Protein AF-F4ZSJ6-F1 (afdb_monomer_lite)

Struct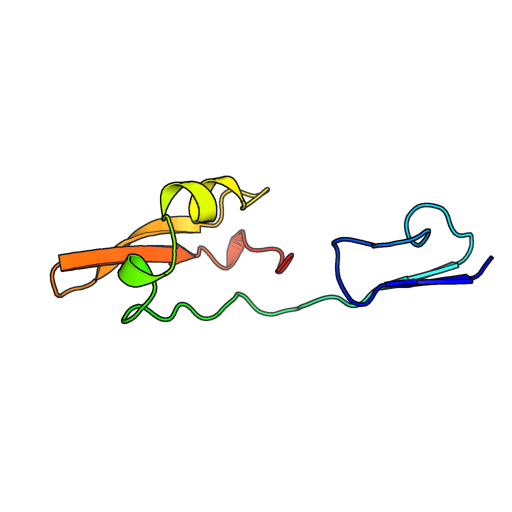ure (mmCIF, N/CA/C/O backbone):
data_AF-F4ZSJ6-F1
#
_entry.id   AF-F4ZSJ6-F1
#
loop_
_atom_site.group_PDB
_atom_site.id
_atom_site.type_symbol
_atom_site.label_atom_id
_atom_site.label_alt_id
_atom_site.label_comp_id
_atom_site.label_asym_id
_atom_site.label_entity_id
_atom_site.label_seq_id
_atom_site.pdbx_PDB_ins_code
_atom_site.Cartn_x
_atom_site.Cartn_y
_atom_site.Cartn_z
_atom_site.occupancy
_atom_site.B_iso_or_equiv
_atom_site.auth_seq_id
_atom_site.auth_comp_id
_atom_site.auth_asym_id
_atom_site.auth_atom_id
_atom_site.pdbx_PDB_model_num
ATOM 1 N N . ARG A 1 1 ? 15.710 1.023 -23.343 1.00 90.75 1 ARG A N 1
ATOM 2 C CA . ARG A 1 1 ? 15.341 -0.175 -22.559 1.00 90.75 1 ARG A CA 1
ATOM 3 C C . ARG A 1 1 ? 13.892 -0.037 -22.125 1.00 90.75 1 ARG A C 1
ATOM 5 O O . ARG A 1 1 ? 13.488 1.059 -21.759 1.00 90.75 1 ARG A O 1
ATOM 12 N N . ILE A 1 2 ? 13.130 -1.127 -22.207 1.00 96.50 2 ILE A N 1
ATOM 13 C CA . ILE A 1 2 ? 11.735 -1.186 -21.761 1.00 96.50 2 ILE A CA 1
ATOM 14 C C . ILE A 1 2 ? 11.693 -2.081 -20.526 1.00 96.50 2 ILE A C 1
ATOM 16 O O . ILE A 1 2 ? 12.228 -3.188 -20.576 1.00 96.50 2 ILE A O 1
ATOM 20 N N . SER A 1 3 ? 11.076 -1.606 -19.446 1.00 97.75 3 SER A N 1
ATOM 21 C CA . SER A 1 3 ? 10.900 -2.379 -18.210 1.00 97.75 3 SER A CA 1
ATOM 22 C C . SER A 1 3 ? 9.456 -2.323 -17.732 1.00 97.75 3 SER A C 1
ATOM 24 O O . SER A 1 3 ? 8.709 -1.406 -18.076 1.00 97.75 3 SER A O 1
ATOM 26 N N . MET A 1 4 ? 9.072 -3.299 -16.909 1.00 98.06 4 MET A N 1
ATOM 27 C CA . MET A 1 4 ? 7.718 -3.433 -16.381 1.00 98.06 4 MET A CA 1
ATOM 28 C C . MET A 1 4 ? 7.741 -3.727 -14.880 1.00 98.06 4 MET A C 1
ATOM 30 O O . MET A 1 4 ? 8.574 -4.505 -14.418 1.00 98.06 4 MET A O 1
ATOM 34 N N . ALA A 1 5 ? 6.831 -3.097 -14.137 1.00 98.06 5 ALA A N 1
ATOM 35 C CA . ALA A 1 5 ? 6.565 -3.379 -12.731 1.00 98.06 5 ALA A CA 1
ATOM 36 C C . ALA A 1 5 ? 5.057 -3.483 -12.513 1.00 98.06 5 ALA A C 1
ATOM 38 O O . ALA A 1 5 ? 4.266 -2.708 -13.055 1.00 98.06 5 ALA A O 1
ATOM 39 N N . CYS A 1 6 ? 4.662 -4.447 -11.690 1.00 97.88 6 CYS A N 1
ATOM 40 C CA . CYS A 1 6 ? 3.262 -4.733 -11.404 1.00 97.88 6 CYS A CA 1
ATOM 41 C C . CYS A 1 6 ? 2.616 -3.743 -10.419 1.00 97.88 6 CYS A C 1
ATOM 43 O O . CYS A 1 6 ? 1.395 -3.627 -10.419 1.00 97.88 6 CYS A O 1
ATOM 45 N N . CYS A 1 7 ? 3.403 -3.023 -9.615 1.00 97.31 7 CYS A N 1
ATOM 46 C CA . CYS A 1 7 ? 2.929 -2.005 -8.674 1.00 97.31 7 CYS A CA 1
ATOM 47 C C . CYS A 1 7 ? 3.981 -0.905 -8.445 1.00 97.31 7 CYS A C 1
ATOM 49 O O . CYS A 1 7 ? 5.098 -0.961 -8.972 1.00 97.31 7 CYS A O 1
ATOM 51 N N . LEU A 1 8 ? 3.638 0.085 -7.616 1.00 96.75 8 LEU A N 1
ATOM 52 C CA . LEU A 1 8 ? 4.453 1.276 -7.359 1.00 96.75 8 LEU A CA 1
ATOM 53 C C . LEU A 1 8 ? 5.714 1.021 -6.523 1.00 96.75 8 LEU A C 1
ATOM 55 O O . LEU A 1 8 ? 6.556 1.907 -6.428 1.00 96.75 8 LEU A O 1
ATOM 59 N N . ASN A 1 9 ? 5.901 -0.189 -5.990 1.00 97.44 9 ASN A N 1
ATOM 60 C CA . ASN A 1 9 ? 7.195 -0.585 -5.424 1.00 97.44 9 ASN A CA 1
ATOM 61 C C . ASN A 1 9 ? 8.289 -0.657 -6.501 1.00 97.44 9 ASN A C 1
ATOM 63 O O . ASN A 1 9 ? 9.470 -0.687 -6.167 1.00 97.44 9 ASN A O 1
ATOM 67 N N . MET A 1 10 ? 7.905 -0.676 -7.788 1.00 96.75 10 MET A N 1
ATOM 68 C CA . MET A 1 10 ? 8.807 -0.536 -8.935 1.00 96.75 10 MET A CA 1
ATOM 69 C C . MET A 1 10 ? 10.011 -1.494 -8.905 1.00 96.75 10 MET A C 1
ATOM 71 O O . MET A 1 10 ? 11.096 -1.135 -9.365 1.00 96.75 10 MET A O 1
ATOM 75 N N . CYS A 1 11 ? 9.831 -2.713 -8.382 1.00 97.50 11 CYS A N 1
ATOM 76 C CA . CYS A 1 11 ? 10.897 -3.707 -8.271 1.00 97.50 11 CYS A CA 1
ATOM 77 C C . CYS A 1 11 ? 11.558 -3.952 -9.638 1.00 97.50 11 CYS A C 1
ATOM 79 O O . CYS A 1 11 ? 10.918 -4.454 -10.561 1.00 97.50 11 CYS A O 1
ATOM 81 N N . GLY A 1 12 ? 12.839 -3.596 -9.766 1.00 96.38 12 GLY A N 1
ATOM 82 C CA . GLY A 1 12 ? 13.586 -3.647 -11.024 1.00 96.38 12 GLY A CA 1
ATOM 83 C C . GLY A 1 12 ? 14.019 -2.257 -11.497 1.00 96.38 12 GLY A C 1
ATOM 84 O O . GLY A 1 12 ? 14.438 -1.424 -10.699 1.00 96.38 12 GLY A O 1
ATOM 85 N N . ALA A 1 13 ? 13.948 -2.017 -12.809 1.00 97.06 13 ALA A N 1
ATOM 86 C CA . ALA A 1 13 ? 14.520 -0.832 -13.461 1.00 97.06 13 ALA A CA 1
ATOM 87 C C . ALA A 1 13 ? 13.470 0.125 -14.062 1.00 97.06 13 ALA A C 1
ATOM 89 O O . ALA A 1 13 ? 13.799 0.956 -14.907 1.00 97.06 13 ALA A O 1
ATOM 90 N N . VAL A 1 14 ? 12.195 0.014 -13.670 1.00 97.62 14 VAL A N 1
ATOM 91 C CA . VAL A 1 14 ? 11.100 0.840 -14.226 1.00 97.62 14 VAL A CA 1
ATOM 92 C C . VAL A 1 14 ? 11.356 2.333 -14.039 1.00 97.62 14 VAL A C 1
ATOM 94 O O . VAL A 1 14 ? 11.160 3.102 -14.970 1.00 97.62 14 VAL A O 1
ATOM 97 N N . HIS A 1 15 ? 11.884 2.738 -12.887 1.00 97.12 15 HIS A N 1
ATOM 98 C CA . HIS A 1 15 ? 12.175 4.139 -12.577 1.00 97.12 15 HIS A CA 1
ATOM 99 C C . HIS A 1 15 ? 13.348 4.741 -13.382 1.00 97.12 15 HIS A C 1
ATOM 101 O O . HIS A 1 15 ? 13.546 5.951 -13.338 1.00 97.12 15 HIS A O 1
ATOM 107 N N . CYS A 1 16 ? 14.133 3.929 -14.102 1.00 97.12 16 CYS A N 1
ATOM 108 C CA . CYS A 1 16 ? 15.315 4.363 -14.861 1.00 97.12 16 CYS A CA 1
ATOM 109 C C . CYS A 1 16 ? 15.367 3.797 -16.295 1.00 97.12 16 CYS A C 1
ATOM 111 O O . CYS A 1 16 ? 16.432 3.733 -16.909 1.00 97.12 16 CYS A O 1
ATOM 113 N N . SER A 1 17 ? 14.222 3.363 -16.829 1.00 97.25 17 SER A N 1
ATOM 114 C CA . SER A 1 17 ? 14.099 2.866 -18.205 1.00 97.25 17 SER A CA 1
ATOM 115 C C . SER A 1 17 ? 13.622 3.961 -19.152 1.00 97.25 17 SER A C 1
ATOM 117 O O . SER A 1 17 ? 12.807 4.790 -18.766 1.00 97.25 17 SER A O 1
ATOM 119 N N . ASP A 1 18 ? 14.065 3.918 -20.411 1.00 98.31 18 ASP A N 1
ATOM 120 C CA . ASP A 1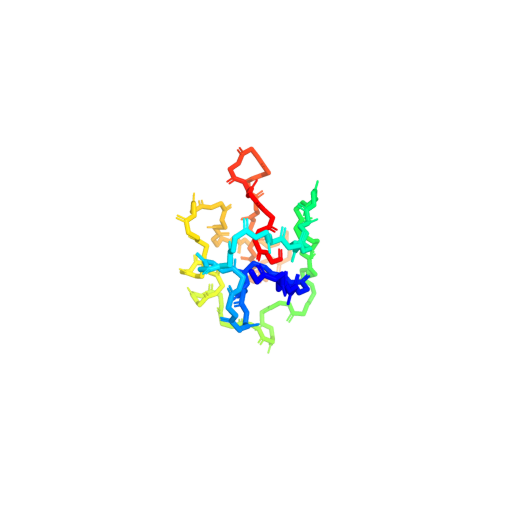 18 ? 13.604 4.857 -21.447 1.00 98.31 18 ASP A CA 1
ATOM 121 C C . ASP A 1 18 ? 12.081 4.785 -21.653 1.00 98.31 18 ASP A C 1
ATOM 123 O O . ASP A 1 18 ? 11.439 5.794 -21.932 1.00 98.31 18 ASP A O 1
ATOM 127 N N . ILE A 1 19 ? 11.496 3.587 -21.507 1.00 96.69 19 ILE A N 1
ATOM 128 C CA . ILE A 1 19 ? 10.044 3.370 -21.497 1.00 96.69 19 ILE A CA 1
ATOM 129 C C . ILE A 1 19 ? 9.689 2.452 -20.324 1.00 96.69 19 ILE A C 1
ATOM 131 O O . ILE A 1 19 ? 10.298 1.394 -20.137 1.00 96.69 19 ILE A O 1
ATOM 135 N N . ALA A 1 20 ? 8.677 2.847 -19.553 1.00 97.62 20 ALA A N 1
ATOM 136 C CA . ALA A 1 20 ? 8.248 2.159 -18.344 1.00 97.62 20 ALA A CA 1
ATOM 137 C C . ALA A 1 20 ? 6.766 1.769 -18.412 1.00 97.62 20 ALA A C 1
ATOM 139 O O . ALA A 1 20 ? 5.908 2.594 -18.721 1.00 97.62 20 ALA A O 1
ATOM 140 N N . LEU A 1 21 ? 6.473 0.509 -18.088 1.00 97.94 21 LEU A N 1
ATOM 141 C CA . LEU A 1 21 ? 5.115 0.003 -17.892 1.00 97.94 21 LEU A CA 1
ATOM 142 C C . LEU A 1 21 ? 4.879 -0.211 -16.396 1.00 97.94 21 LEU A C 1
ATOM 144 O O . LEU A 1 21 ? 5.609 -0.968 -15.754 1.00 97.94 21 LEU A O 1
ATOM 148 N N . LEU A 1 22 ? 3.863 0.448 -15.842 1.00 97.81 22 LEU A N 1
ATOM 149 C CA . LEU A 1 22 ? 3.583 0.438 -14.409 1.00 97.81 22 LEU A CA 1
ATOM 150 C C . LEU A 1 22 ? 2.116 0.101 -14.138 1.00 97.81 22 LEU A C 1
ATOM 152 O O . LEU A 1 22 ? 1.216 0.774 -14.642 1.00 97.81 22 LEU A O 1
ATOM 156 N N . GLY A 1 23 ? 1.882 -0.913 -13.305 1.00 97.44 23 GLY A N 1
ATOM 157 C C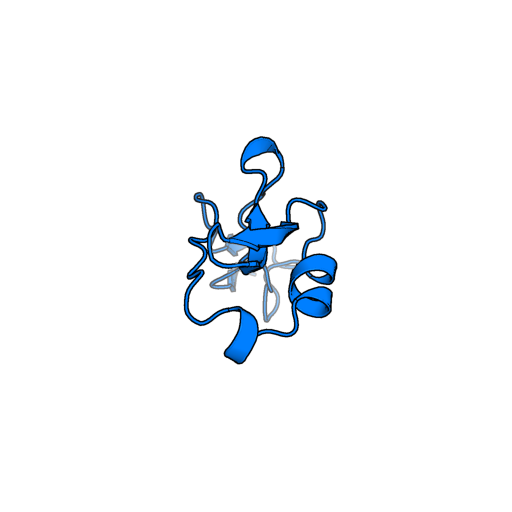A . GLY A 1 23 ? 0.563 -1.180 -12.734 1.00 97.44 23 GLY A CA 1
ATOM 158 C C . GLY A 1 23 ? 0.184 -0.130 -11.686 1.00 97.44 23 GLY A C 1
ATOM 159 O O . GLY A 1 23 ? 0.984 0.193 -10.807 1.00 97.44 23 GLY A O 1
ATOM 160 N N . TYR A 1 24 ? -1.035 0.407 -11.783 1.00 97.50 24 TYR A N 1
ATOM 161 C CA . TYR A 1 24 ? -1.514 1.503 -10.936 1.00 97.50 24 TYR A CA 1
ATOM 162 C C . TYR A 1 24 ? -2.952 1.252 -10.459 1.00 97.50 24 TYR A C 1
ATOM 164 O O . TYR A 1 24 ? -3.845 0.978 -11.270 1.00 97.50 24 TYR A O 1
ATOM 172 N N . HIS A 1 25 ? -3.190 1.357 -9.149 1.00 98.00 25 HIS A N 1
ATOM 173 C CA . HIS A 1 25 ? -4.529 1.245 -8.564 1.00 98.00 25 HIS A CA 1
ATOM 174 C C . HIS A 1 25 ? -5.289 2.576 -8.683 1.00 98.00 25 HIS A C 1
ATOM 176 O O . HIS A 1 25 ? -4.698 3.643 -8.793 1.00 98.00 25 HIS A O 1
ATOM 182 N N . ARG A 1 26 ? -6.626 2.528 -8.700 1.00 97.19 26 ARG A N 1
ATOM 183 C CA . ARG A 1 26 ? -7.486 3.724 -8.868 1.00 97.19 26 ARG A CA 1
ATOM 184 C C . ARG A 1 26 ? -8.628 3.807 -7.854 1.00 97.19 26 ARG A C 1
ATOM 186 O O . ARG A 1 26 ? -9.605 4.512 -8.084 1.00 97.19 26 ARG A O 1
ATOM 193 N N . LYS A 1 27 ? -8.559 3.008 -6.791 1.00 95.38 27 LYS A N 1
ATOM 194 C CA . LYS A 1 27 ? -9.578 2.938 -5.742 1.00 95.38 27 LYS A CA 1
ATOM 195 C C . LYS A 1 27 ? -8.882 2.858 -4.384 1.00 95.38 27 LYS A C 1
ATOM 197 O O . LYS A 1 27 ? -7.856 2.180 -4.313 1.00 95.38 27 LYS A O 1
ATOM 202 N N . PRO A 1 28 ? -9.411 3.524 -3.342 1.00 96.00 28 PRO A N 1
ATOM 203 C CA . PRO A 1 28 ? -8.927 3.350 -1.979 1.00 96.00 28 PRO A CA 1
ATOM 204 C C . PRO A 1 28 ? -9.021 1.881 -1.542 1.00 96.00 28 PRO A C 1
ATOM 206 O O . PRO A 1 28 ? -9.898 1.157 -2.031 1.00 96.00 28 PRO A O 1
ATOM 209 N N . PRO A 1 29 ? -8.154 1.434 -0.621 1.00 95.44 29 PRO A N 1
ATOM 210 C CA . PRO A 1 29 ? -8.254 0.096 -0.065 1.00 95.44 29 PRO A CA 1
ATOM 211 C C . PRO A 1 29 ? -9.508 -0.024 0.807 1.00 95.44 29 PRO A C 1
ATOM 213 O O . PRO A 1 29 ? -9.931 0.923 1.472 1.00 95.44 29 PRO A O 1
ATOM 216 N N . ILE A 1 30 ? -10.103 -1.213 0.801 1.00 94.50 30 ILE A N 1
ATOM 217 C CA . ILE A 1 30 ? -11.274 -1.537 1.617 1.00 94.50 30 ILE A CA 1
ATOM 218 C C . ILE A 1 30 ? -10.767 -2.005 2.981 1.00 94.50 30 ILE A C 1
ATOM 220 O O . ILE A 1 30 ? -9.936 -2.909 3.053 1.00 94.50 30 ILE A O 1
ATOM 224 N N . VAL A 1 31 ? -11.243 -1.378 4.057 1.00 92.44 31 VAL A N 1
ATOM 225 C CA . VAL A 1 3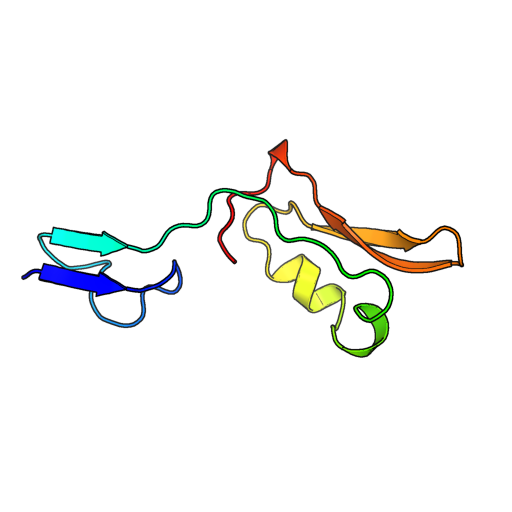1 ? -10.830 -1.721 5.422 1.00 92.44 31 VAL A CA 1
ATOM 226 C C . VAL A 1 31 ? -11.703 -2.853 5.947 1.00 92.44 31 VAL A C 1
ATOM 228 O O . VAL A 1 31 ? -12.917 -2.705 6.059 1.00 92.44 31 VAL A O 1
ATOM 231 N N . ASP A 1 32 ? -11.073 -3.966 6.311 1.00 93.50 32 ASP A N 1
ATOM 232 C CA . ASP A 1 32 ? -11.731 -5.025 7.068 1.00 93.50 32 ASP A CA 1
ATOM 233 C C . ASP A 1 32 ? -11.629 -4.726 8.571 1.00 93.50 32 ASP A C 1
ATOM 235 O O . ASP A 1 32 ? -10.606 -4.960 9.224 1.00 93.50 32 ASP A O 1
ATOM 239 N N . HIS A 1 33 ? -12.696 -4.145 9.116 1.00 91.94 33 HIS A N 1
ATOM 240 C CA . HIS A 1 33 ? -12.750 -3.702 10.506 1.00 91.94 33 HIS A CA 1
ATOM 241 C C . HIS A 1 33 ? -12.781 -4.857 11.522 1.00 91.94 33 HIS A C 1
ATOM 243 O O . HIS A 1 33 ? -12.536 -4.610 12.705 1.00 91.94 33 HIS A O 1
ATOM 249 N N . GLU A 1 34 ? -13.066 -6.094 11.101 1.00 89.81 34 GLU A N 1
ATOM 250 C CA . GLU A 1 34 ? -13.187 -7.232 12.019 1.00 89.81 34 GLU A CA 1
ATOM 251 C C . GLU A 1 34 ? -11.826 -7.817 12.408 1.00 89.81 34 GLU A C 1
ATOM 253 O O . GLU A 1 34 ? -11.642 -8.254 13.549 1.00 89.81 34 GLU A O 1
ATOM 258 N N . VAL A 1 35 ? -10.866 -7.795 11.478 1.00 91.62 35 VAL A N 1
ATOM 259 C CA . VAL A 1 35 ? -9.569 -8.485 11.620 1.00 91.62 35 VAL A CA 1
ATOM 260 C C . VAL A 1 35 ? -8.372 -7.549 11.751 1.00 91.62 35 VAL A C 1
ATOM 262 O O . VAL A 1 35 ? -7.313 -7.990 12.197 1.00 91.62 35 VAL A O 1
ATOM 265 N N . ILE A 1 36 ? -8.512 -6.265 11.410 1.00 92.62 36 ILE A N 1
ATOM 266 C CA . ILE A 1 36 ? -7.372 -5.339 11.350 1.00 92.62 36 ILE A CA 1
ATOM 267 C C . ILE A 1 36 ? -6.616 -5.191 12.678 1.00 92.62 36 ILE A C 1
ATOM 269 O O . ILE A 1 36 ? -5.393 -5.136 12.661 1.00 92.62 36 ILE A O 1
ATOM 273 N N . ASP A 1 37 ? -7.303 -5.190 13.823 1.00 90.19 37 ASP A N 1
ATOM 274 C CA . ASP A 1 37 ? -6.652 -5.078 15.142 1.00 90.19 37 ASP A CA 1
ATOM 275 C C . ASP A 1 37 ? -5.866 -6.348 15.516 1.00 90.19 37 ASP A C 1
ATOM 277 O O . ASP A 1 37 ? -4.906 -6.291 16.277 1.00 90.19 37 ASP A O 1
ATOM 281 N N . ASN A 1 38 ? -6.250 -7.501 14.954 1.00 92.00 38 ASN A N 1
ATOM 282 C CA . ASN A 1 38 ? -5.606 -8.785 15.233 1.00 92.00 38 ASN A CA 1
ATOM 283 C C . ASN A 1 38 ? -4.380 -9.042 14.344 1.00 92.00 38 ASN A C 1
ATOM 285 O O . ASN A 1 38 ? -3.483 -9.777 14.748 1.00 92.00 38 ASN A O 1
ATOM 289 N N . ILE A 1 39 ? -4.361 -8.491 13.124 1.00 94.62 39 ILE A N 1
ATOM 290 C CA . ILE A 1 39 ? -3.346 -8.808 12.102 1.00 94.62 39 ILE A CA 1
ATOM 291 C C . ILE A 1 39 ? -2.386 -7.636 11.867 1.00 94.62 39 ILE A C 1
ATOM 293 O O . ILE A 1 39 ? -1.242 -7.845 11.466 1.00 94.62 39 ILE A O 1
ATOM 297 N N . CYS A 1 40 ? -2.826 -6.400 12.101 1.00 94.12 40 CYS A N 1
ATOM 298 C CA . CYS A 1 40 ? -2.055 -5.215 11.758 1.00 94.12 40 CYS A CA 1
ATOM 299 C C . CYS A 1 40 ? -1.676 -4.409 12.999 1.00 94.12 40 CYS A C 1
ATOM 301 O O . CYS A 1 40 ? -2.515 -4.008 13.803 1.00 94.12 40 CYS A O 1
ATOM 303 N N . GLU A 1 41 ? -0.402 -4.040 13.087 1.00 95.19 41 GLU A N 1
ATOM 304 C CA . GLU A 1 41 ? 0.024 -2.987 13.999 1.00 95.19 41 GLU A CA 1
ATOM 305 C C . GLU A 1 41 ? -0.434 -1.632 13.443 1.00 95.19 41 GLU A C 1
ATOM 307 O O . GLU A 1 41 ? 0.163 -1.082 12.515 1.00 95.19 41 GLU A O 1
ATOM 312 N N . ILE A 1 42 ? -1.511 -1.077 14.008 1.00 93.31 42 ILE A N 1
ATOM 313 C CA . ILE A 1 42 ? -2.113 0.190 13.551 1.00 93.31 42 ILE A CA 1
ATOM 314 C C . ILE A 1 42 ? -1.084 1.328 13.380 1.00 93.31 42 ILE A C 1
ATOM 316 O O . ILE A 1 42 ? -1.164 2.032 1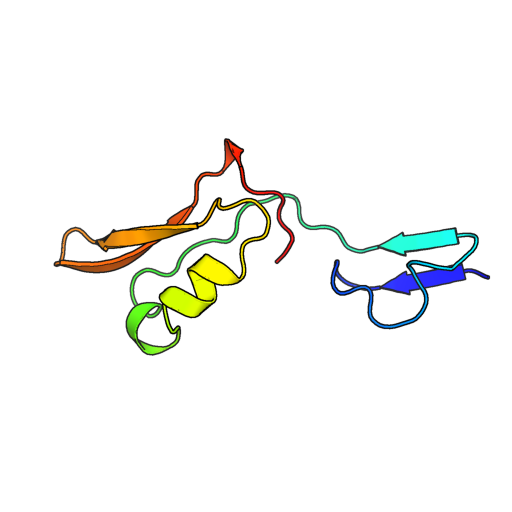2.371 1.00 93.31 42 ILE A O 1
ATOM 320 N N . PRO A 1 43 ? -0.095 1.526 14.278 1.00 95.50 43 PRO A N 1
ATOM 321 C CA . PRO A 1 43 ? 0.927 2.553 14.078 1.00 95.50 43 PRO A CA 1
ATOM 322 C C . PRO A 1 43 ? 1.752 2.366 12.797 1.00 95.50 43 PRO A C 1
ATOM 324 O O . PRO A 1 43 ? 2.084 3.362 12.156 1.00 95.50 43 PRO A O 1
ATOM 327 N N . LEU A 1 44 ? 2.039 1.120 12.399 1.00 96.50 44 LEU A N 1
ATOM 328 C CA . LEU A 1 44 ? 2.746 0.820 11.150 1.00 96.50 44 LEU A CA 1
ATOM 329 C C . LEU A 1 44 ? 1.868 1.108 9.932 1.00 96.50 44 LEU A C 1
ATOM 331 O O . LEU A 1 44 ? 2.330 1.708 8.966 1.00 96.50 44 LEU A O 1
ATOM 335 N N . ALA A 1 45 ? 0.584 0.747 9.990 1.00 95.19 45 ALA A N 1
ATOM 336 C CA . ALA A 1 45 ? -0.350 1.051 8.908 1.00 95.19 45 ALA A CA 1
ATOM 337 C C . ALA A 1 45 ? -0.518 2.569 8.701 1.00 95.19 45 ALA A C 1
ATOM 339 O O . ALA A 1 45 ? -0.583 3.041 7.568 1.00 95.19 45 ALA A O 1
ATOM 340 N N . VAL A 1 46 ? -0.550 3.349 9.787 1.00 95.69 46 VAL A N 1
ATOM 341 C CA . VAL A 1 46 ? -0.641 4.817 9.720 1.00 95.69 46 VAL A CA 1
ATOM 342 C C . VAL A 1 46 ? 0.644 5.431 9.153 1.00 95.69 46 VAL A C 1
ATOM 344 O O . VAL A 1 46 ? 0.562 6.296 8.280 1.00 95.69 46 VAL A O 1
ATOM 347 N N . SER A 1 47 ? 1.822 4.988 9.611 1.00 97.00 47 SER A N 1
ATOM 348 C CA . SER A 1 47 ? 3.115 5.540 9.173 1.00 97.00 47 SER A CA 1
ATOM 349 C C . SER A 1 47 ? 3.508 5.136 7.750 1.00 97.00 47 SER A C 1
ATOM 351 O O . SER A 1 47 ? 4.259 5.862 7.101 1.00 97.00 47 SER A O 1
ATOM 353 N N . ALA A 1 48 ? 2.960 4.035 7.230 1.00 97.31 48 ALA A N 1
ATOM 354 C CA . ALA A 1 48 ? 3.168 3.609 5.849 1.00 97.31 48 ALA A CA 1
ATOM 355 C C . ALA A 1 48 ? 2.542 4.562 4.812 1.00 97.31 48 ALA A C 1
ATOM 357 O O . ALA A 1 48 ? 2.910 4.513 3.639 1.00 97.31 48 ALA A O 1
ATOM 358 N N . CYS A 1 49 ? 1.592 5.422 5.203 1.00 97.25 49 CYS A N 1
ATOM 359 C CA . CYS A 1 49 ? 0.903 6.302 4.265 1.00 97.25 49 CYS A CA 1
ATOM 360 C C . CYS A 1 49 ? 1.727 7.569 3.952 1.00 97.25 49 CYS A C 1
ATOM 362 O O . CYS A 1 49 ? 1.804 8.463 4.798 1.00 97.25 49 CYS A O 1
ATOM 364 N N . PRO A 1 50 ? 2.243 7.746 2.720 1.00 97.44 50 PRO A N 1
ATOM 365 C CA . PRO A 1 50 ? 3.095 8.892 2.375 1.00 97.44 50 PRO A CA 1
ATOM 366 C C . PRO A 1 50 ? 2.350 10.236 2.367 1.00 97.44 50 PRO A C 1
ATOM 368 O O . PRO A 1 50 ? 2.961 11.293 2.474 1.00 97.44 50 PRO A O 1
ATOM 371 N N . VAL A 1 51 ? 1.022 10.202 2.237 1.00 97.19 51 VAL A N 1
ATOM 372 C CA . VAL A 1 51 ? 0.136 11.377 2.133 1.00 97.19 51 VAL A CA 1
ATOM 373 C C . VAL A 1 51 ? -0.722 11.588 3.387 1.00 97.19 51 VAL A C 1
ATOM 375 O O . VAL A 1 51 ? -1.586 12.466 3.416 1.00 97.19 51 VAL A O 1
ATOM 378 N N . GLY A 1 52 ? -0.517 10.775 4.433 1.00 95.75 52 GLY A N 1
ATOM 379 C CA . GLY A 1 52 ? -1.261 10.887 5.693 1.00 95.75 52 GLY A CA 1
ATOM 380 C C . GLY A 1 52 ? -2.780 10.740 5.530 1.00 95.75 52 GLY A C 1
ATOM 381 O O . GLY A 1 52 ? -3.551 11.443 6.188 1.00 95.75 52 GLY A O 1
ATOM 382 N N . ALA A 1 53 ? -3.225 9.877 4.612 1.00 97.25 53 ALA A N 1
ATOM 383 C CA . ALA A 1 53 ? -4.642 9.588 4.386 1.00 97.25 53 ALA A CA 1
ATOM 384 C C . ALA A 1 53 ? -5.235 8.644 5.446 1.00 97.25 53 ALA A C 1
ATOM 386 O O . ALA A 1 53 ? -6.449 8.649 5.644 1.00 97.25 53 ALA A O 1
ATOM 387 N N . ILE A 1 54 ? -4.393 7.855 6.122 1.00 96.75 54 ILE A N 1
ATOM 388 C CA . ILE A 1 54 ? -4.790 6.872 7.137 1.00 96.75 54 ILE A CA 1
ATOM 389 C C . ILE A 1 54 ? -4.724 7.522 8.521 1.00 96.75 54 ILE A C 1
ATOM 391 O O . ILE A 1 54 ? -3.773 8.228 8.852 1.00 96.75 54 ILE A O 1
ATOM 395 N N . SER A 1 55 ? -5.747 7.310 9.342 1.00 94.62 55 SER A N 1
ATOM 396 C CA . SER A 1 55 ? -5.791 7.790 10.725 1.00 94.62 55 SER A CA 1
ATOM 397 C C . SER A 1 55 ? -6.370 6.718 11.650 1.00 94.62 55 SER A C 1
ATOM 399 O O . SER A 1 55 ? -7.261 5.980 11.226 1.00 94.62 55 SER A O 1
ATOM 401 N N . PRO A 1 56 ? -5.904 6.623 12.907 1.00 94.06 56 PRO A N 1
ATOM 402 C CA . PRO A 1 56 ? -6.472 5.694 13.875 1.00 94.06 56 PRO A CA 1
ATOM 403 C C . PRO A 1 56 ? -7.923 6.076 14.196 1.00 94.06 56 PRO A C 1
ATOM 405 O O . PRO A 1 56 ? -8.261 7.254 14.323 1.00 94.06 56 PRO A O 1
ATOM 408 N N . ALA A 1 57 ? -8.777 5.068 14.332 1.00 92.88 57 ALA A N 1
ATOM 409 C CA . ALA A 1 57 ? -10.196 5.200 14.630 1.00 92.88 57 ALA A CA 1
ATOM 410 C C . ALA A 1 57 ? -10.656 4.066 15.562 1.00 92.88 57 ALA A C 1
ATOM 412 O O . ALA A 1 57 ? -9.885 3.169 15.915 1.00 92.88 57 ALA A O 1
ATOM 413 N N . LYS A 1 58 ? -11.922 4.110 15.975 1.00 90.75 58 LYS A N 1
ATOM 414 C CA . LYS A 1 58 ? -12.587 3.011 16.679 1.00 90.75 58 LYS A CA 1
ATOM 415 C C . LYS A 1 58 ? -13.911 2.703 15.990 1.00 90.75 58 LYS A C 1
ATOM 417 O O . LYS A 1 58 ? -14.581 3.634 15.545 1.00 90.75 58 LYS A O 1
ATOM 422 N N . THR A 1 59 ? -14.255 1.425 15.901 1.00 86.25 59 THR A N 1
ATOM 423 C CA . THR A 1 59 ? -15.576 0.970 15.444 1.00 86.25 59 THR A CA 1
ATOM 424 C C . THR A 1 59 ? -16.630 1.288 16.513 1.00 86.25 59 THR A C 1
ATOM 426 O O . THR A 1 59 ? -16.273 1.568 17.660 1.00 86.25 59 THR A O 1
ATOM 429 N N . GLU A 1 60 ? -17.920 1.233 16.169 1.00 81.94 60 GLU A N 1
ATOM 430 C CA . GLU A 1 60 ? -19.032 1.435 17.116 1.00 81.94 60 GLU A CA 1
ATOM 431 C C . GLU A 1 60 ? -18.952 0.479 18.322 1.00 81.94 60 GLU A C 1
ATOM 433 O O . GLU A 1 60 ? -19.214 0.885 19.451 1.00 81.94 60 GLU A O 1
ATOM 438 N N . ASP A 1 61 ? -18.438 -0.737 18.112 1.00 81.25 61 ASP A N 1
ATOM 439 C CA . ASP A 1 61 ? -18.187 -1.741 19.158 1.00 81.25 61 ASP A CA 1
ATOM 440 C C . ASP A 1 61 ? -16.931 -1.468 20.015 1.00 81.25 61 ASP A C 1
ATOM 442 O O . ASP A 1 61 ? -16.520 -2.295 20.829 1.00 81.25 61 ASP A O 1
ATOM 446 N N . GLY A 1 62 ? -16.248 -0.338 19.805 1.00 83.00 62 GLY A N 1
ATOM 447 C CA . GLY A 1 62 ? -15.064 0.075 20.566 1.00 83.00 62 GLY A CA 1
ATOM 448 C C . GLY A 1 62 ? -13.740 -0.583 20.155 1.00 83.00 62 GLY A C 1
ATOM 449 O O . GLY A 1 62 ? -12.692 -0.217 20.699 1.00 83.00 62 GLY A O 1
ATOM 450 N N . LYS A 1 63 ? -13.755 -1.504 19.182 1.00 87.06 63 LYS A N 1
ATOM 451 C CA . LYS A 1 63 ? -12.546 -2.123 18.610 1.00 87.06 63 LYS A CA 1
ATOM 452 C C . LYS A 1 63 ? -11.679 -1.085 17.898 1.00 87.06 63 LYS A C 1
ATOM 454 O O . LYS A 1 63 ? -12.200 -0.143 17.295 1.00 87.06 63 LYS A O 1
ATOM 459 N N . LYS A 1 64 ? -10.354 -1.239 17.968 1.00 90.31 64 LYS A N 1
ATOM 460 C CA . LYS A 1 64 ? -9.435 -0.328 17.276 1.00 90.31 64 LYS A CA 1
ATOM 461 C C . LYS A 1 64 ? -9.479 -0.600 15.777 1.00 90.31 64 LYS A C 1
ATOM 463 O O . LYS A 1 64 ? -9.545 -1.742 15.338 1.00 90.31 64 LYS A O 1
ATOM 468 N N . THR A 1 65 ? -9.437 0.462 14.988 1.00 93.88 65 THR A N 1
ATOM 469 C CA . THR A 1 65 ? -9.447 0.355 13.533 1.00 93.88 65 THR A CA 1
ATOM 470 C C . THR A 1 65 ? -8.766 1.562 12.889 1.00 93.88 65 THR A C 1
ATOM 472 O O . THR A 1 65 ? -8.188 2.405 13.581 1.00 93.88 65 THR A O 1
ATOM 475 N N . VAL A 1 66 ? -8.817 1.657 11.562 1.00 94.69 66 VAL A N 1
ATOM 476 C CA . VAL A 1 66 ? -8.322 2.809 10.804 1.00 94.69 66 VAL A CA 1
ATOM 477 C C . VAL A 1 66 ? -9.433 3.419 9.962 1.00 94.69 66 VAL A C 1
ATOM 479 O O . VAL A 1 66 ? -10.344 2.734 9.501 1.00 94.69 66 VAL A O 1
ATOM 482 N N . LYS A 1 67 ? -9.339 4.729 9.747 1.00 94.75 67 LYS A N 1
ATOM 483 C CA . LYS A 1 67 ? -10.160 5.474 8.797 1.00 94.75 67 LYS A CA 1
ATOM 484 C C . LYS A 1 67 ? -9.270 6.010 7.686 1.00 94.75 67 LYS A C 1
ATOM 486 O O . LYS A 1 67 ? -8.181 6.517 7.959 1.00 94.75 67 LYS A O 1
ATOM 491 N N . ILE A 1 68 ? -9.760 5.937 6.453 1.00 95.88 68 ILE A N 1
ATOM 492 C CA . ILE A 1 68 ? -9.074 6.440 5.264 1.00 95.88 68 ILE A CA 1
ATOM 493 C C . ILE A 1 68 ? -9.832 7.658 4.741 1.00 95.88 68 ILE A C 1
ATOM 495 O O . ILE A 1 68 ? -11.059 7.657 4.665 1.00 95.88 68 ILE A O 1
ATOM 499 N N . LYS A 1 69 ? -9.100 8.735 4.446 1.00 96.06 69 LYS A N 1
ATOM 500 C CA . LYS A 1 69 ? -9.634 9.918 3.763 1.00 96.06 69 LYS A CA 1
ATOM 501 C C . LYS A 1 69 ? -9.398 9.771 2.264 1.00 96.06 69 LYS A C 1
ATOM 503 O O . LYS A 1 69 ? -8.287 10.026 1.800 1.00 96.06 69 LYS A O 1
ATOM 508 N N . ASP A 1 70 ? -10.439 9.399 1.527 1.00 94.88 70 ASP A N 1
ATOM 509 C CA . ASP A 1 70 ? -10.364 9.122 0.085 1.00 94.88 70 ASP A CA 1
ATOM 510 C C . ASP A 1 70 ? -9.815 10.301 -0.722 1.00 94.88 70 ASP A C 1
ATOM 512 O O . ASP A 1 70 ? -9.001 10.102 -1.614 1.00 94.88 70 ASP A O 1
ATOM 516 N N . GLU A 1 71 ? -10.154 11.532 -0.336 1.00 95.44 71 GLU A N 1
ATOM 517 C CA . GLU A 1 71 ? -9.658 12.766 -0.966 1.00 95.44 71 GLU A CA 1
ATOM 518 C C . GLU A 1 71 ? -8.129 12.909 -0.926 1.00 95.44 71 GLU A C 1
ATOM 520 O O . GLU A 1 71 ? -7.546 13.616 -1.744 1.00 95.44 71 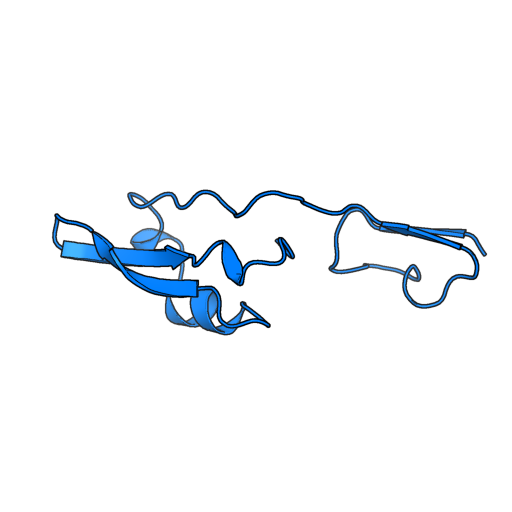GLU A O 1
ATOM 525 N N . ARG A 1 72 ? -7.470 12.267 0.047 1.00 96.25 72 ARG A N 1
ATOM 526 C CA . ARG A 1 72 ? -6.008 12.279 0.188 1.00 96.25 72 ARG A CA 1
ATOM 527 C C . ARG A 1 72 ? -5.354 11.009 -0.337 1.00 96.25 72 ARG A C 1
ATOM 529 O O . ARG A 1 72 ? -4.141 10.999 -0.507 1.00 96.25 72 ARG A O 1
ATOM 536 N N . CYS A 1 73 ? -6.105 9.926 -0.524 1.00 97.00 73 CYS A N 1
ATOM 537 C CA . CYS A 1 73 ? -5.543 8.640 -0.913 1.00 97.00 73 CYS A CA 1
ATOM 538 C C . CYS A 1 73 ? -5.097 8.670 -2.381 1.00 97.00 73 CYS A C 1
ATOM 540 O O . CYS A 1 73 ? -5.847 9.084 -3.257 1.00 97.00 73 CYS A O 1
ATOM 542 N N . MET A 1 74 ? -3.882 8.185 -2.649 1.00 97.12 74 MET A N 1
ATOM 543 C CA . MET A 1 74 ? -3.328 8.062 -4.006 1.00 97.12 74 MET A CA 1
ATOM 544 C C . MET A 1 74 ? -3.114 6.606 -4.451 1.00 97.12 74 MET A C 1
ATOM 546 O O . MET A 1 74 ? -2.386 6.353 -5.404 1.00 97.12 74 MET A O 1
ATOM 550 N N . PHE A 1 75 ? -3.738 5.646 -3.758 1.00 96.75 75 PHE A N 1
ATOM 551 C CA . PHE A 1 75 ? -3.810 4.235 -4.172 1.00 96.75 75 PHE A CA 1
ATOM 552 C C . PHE A 1 75 ? -2.437 3.563 -4.382 1.00 96.75 75 PHE A C 1
ATOM 554 O O . PHE A 1 75 ? -2.246 2.769 -5.303 1.00 96.75 75 PHE A O 1
ATOM 561 N N . CYS A 1 76 ? -1.447 3.895 -3.547 1.00 96.44 76 CYS A N 1
ATOM 562 C CA . CYS A 1 76 ? -0.105 3.319 -3.660 1.00 96.44 76 CYS A CA 1
ATOM 563 C C . CYS A 1 76 ? -0.012 1.847 -3.210 1.00 96.44 76 CYS A C 1
ATOM 565 O O . CYS A 1 76 ? 1.030 1.224 -3.407 1.00 96.44 76 CYS A O 1
ATOM 567 N N . GLY A 1 77 ? -1.078 1.306 -2.615 1.00 94.31 77 GLY A N 1
ATOM 568 C CA . GLY A 1 77 ? -1.217 -0.070 -2.147 1.00 94.31 77 GLY A CA 1
ATOM 569 C C . GLY A 1 77 ? -2.673 -0.415 -1.880 1.00 94.31 77 GLY A C 1
ATOM 570 O O . GLY A 1 77 ? -3.499 0.530 -1.841 1.00 94.31 77 GLY A O 1
#

Radius of gyration: 15.8 Å; chains: 1; bounding box: 34×22×43 Å

Organism: NCBI:txid157294

InterPro domains:
  IPR045854 Nitrite and sulphite reductase 4Fe-4S domain-like superfamily [G3DSA:3.30.413.10] (1-31)

Secondary structure (DSSP, 8-state):
-EEEESSTT--SSGGGSSEEEE----SPPPP-TTTHHHH--HHHHHHT-TT--EEEEE-TTS-EEEEE-GGG-----

pLDDT: mean 94.84, std 3.62, range [81.25, 98.31]

Foldseek 3Di:
DEDEDQAPVRPDCQVPDPHHHHHADDFDDDWDQPCCLPPHDLVVVQVPQPQSQKDWDADPVRRITIDGNRVRDRRRD

Sequence (77 aa):
RISMACCLNMCGAVHCSDIALLGYHRKPPIVDHEVIDNICEIPLAVSACPVGAISPAKTEDGKKTVKIKDERCMFCG